Protein AF-A0A2G4HAW2-F1 (afdb_monomer_lite)

Radius of gyration: 20.34 Å; chains: 1; bounding box: 88×28×38 Å

Sequence (167 aa):
MNIRFLIPAALALAVTACQKVPAADADDQAFVAQELAVFASELEASLPADTSELKVRIATYLGSHPSVFYGATVALLDTNGLVVSSPYVYRPNGVDLVYSSGLMDSAYQINSQLWLRAPIDQATSVWTEPYFDEGGGDIWMKTRSVPIYQNGSIRAVATTDVRVKKP

pLDDT: mean 90.18, std 15.74, range [42.69, 98.88]

Structure (mmCIF, N/CA/C/O backbone):
data_AF-A0A2G4HAW2-F1
#
_entry.id   AF-A0A2G4HAW2-F1
#
loop_
_atom_site.group_PDB
_atom_site.id
_atom_site.type_symbol
_atom_site.label_atom_id
_atom_site.label_alt_id
_atom_site.label_comp_id
_atom_site.label_asym_id
_atom_site.label_entity_id
_atom_site.label_seq_id
_atom_site.pdbx_PDB_ins_code
_atom_site.Cartn_x
_atom_site.Cartn_y
_atom_site.Cartn_z
_atom_site.occupancy
_atom_site.B_iso_or_equiv
_atom_site.auth_seq_id
_atom_site.auth_comp_id
_atom_site.auth_asym_id
_atom_site.auth_atom_id
_atom_site.pdbx_PDB_model_num
ATOM 1 N N . MET A 1 1 ? 70.969 0.987 -19.185 1.00 43.41 1 MET A N 1
ATOM 2 C CA . MET A 1 1 ? 70.222 2.111 -19.788 1.00 43.41 1 MET A CA 1
ATOM 3 C C . MET A 1 1 ? 68.742 1.820 -19.588 1.00 43.41 1 MET A C 1
ATOM 5 O O . MET A 1 1 ? 68.215 0.928 -20.234 1.00 43.41 1 MET A O 1
ATOM 9 N N . ASN A 1 2 ? 68.137 2.449 -18.577 1.00 42.69 2 ASN A N 1
ATOM 10 C CA . ASN A 1 2 ? 66.755 2.214 -18.147 1.00 42.69 2 ASN A CA 1
ATOM 11 C C . ASN A 1 2 ? 65.787 2.970 -19.057 1.00 42.69 2 ASN A C 1
ATOM 13 O O . ASN A 1 2 ? 65.895 4.189 -19.149 1.00 42.69 2 ASN A O 1
ATOM 17 N N . ILE A 1 3 ? 64.805 2.286 -19.644 1.00 45.59 3 ILE A N 1
ATOM 18 C CA . ILE A 1 3 ? 63.647 2.946 -20.255 1.00 45.59 3 ILE A CA 1
ATOM 19 C C . ILE A 1 3 ? 62.390 2.399 -19.581 1.00 45.59 3 ILE A C 1
ATOM 21 O O . ILE A 1 3 ? 61.964 1.273 -19.818 1.00 45.59 3 ILE A O 1
ATOM 25 N N . ARG A 1 4 ? 61.840 3.217 -18.678 1.00 46.31 4 ARG A N 1
ATOM 26 C CA . ARG A 1 4 ? 60.502 3.064 -18.106 1.00 46.31 4 ARG A CA 1
ATOM 27 C C . ARG A 1 4 ? 59.493 3.487 -19.174 1.00 46.31 4 ARG A C 1
ATOM 29 O O . ARG A 1 4 ? 59.482 4.656 -19.547 1.00 46.31 4 ARG A O 1
ATOM 36 N N . PHE A 1 5 ? 58.647 2.571 -19.635 1.00 46.28 5 PHE A N 1
ATOM 37 C CA . PHE A 1 5 ? 57.454 2.929 -20.398 1.00 46.28 5 PHE A CA 1
ATOM 38 C C . PHE A 1 5 ? 56.279 3.126 -19.436 1.00 46.28 5 PHE A C 1
ATOM 40 O O . PHE A 1 5 ? 55.931 2.238 -18.660 1.00 46.28 5 PHE A O 1
ATOM 47 N N . LEU A 1 6 ? 55.727 4.337 -19.467 1.00 50.09 6 LEU A N 1
ATOM 48 C CA . LEU A 1 6 ? 54.509 4.748 -18.779 1.00 50.09 6 LEU A CA 1
ATOM 49 C C . LEU A 1 6 ? 53.310 3.977 -19.348 1.00 50.09 6 LEU A C 1
ATOM 51 O O . LEU A 1 6 ? 53.056 4.021 -20.549 1.00 50.09 6 LEU A O 1
ATOM 55 N N . ILE A 1 7 ? 52.574 3.291 -18.475 1.00 50.31 7 ILE A N 1
ATOM 56 C CA . ILE A 1 7 ? 51.277 2.683 -18.789 1.00 50.31 7 ILE A CA 1
ATOM 57 C C . ILE A 1 7 ? 50.237 3.815 -18.818 1.00 50.31 7 ILE A C 1
ATOM 59 O O . ILE A 1 7 ? 50.124 4.531 -17.819 1.00 50.31 7 ILE A O 1
ATOM 63 N N . PRO A 1 8 ? 49.469 4.014 -19.904 1.00 48.72 8 PRO A N 1
ATOM 64 C CA . PRO A 1 8 ? 48.374 4.968 -19.883 1.00 48.72 8 PRO A CA 1
ATOM 65 C C . PRO A 1 8 ? 47.231 4.398 -19.035 1.00 48.72 8 PRO A C 1
ATOM 67 O O . PRO A 1 8 ? 46.745 3.292 -19.275 1.00 48.72 8 PRO A O 1
ATOM 70 N N . ALA A 1 9 ? 46.813 5.157 -18.023 1.00 52.50 9 ALA A N 1
ATOM 71 C CA . ALA A 1 9 ? 45.627 4.866 -17.235 1.00 52.50 9 ALA A CA 1
ATOM 72 C C . ALA A 1 9 ? 44.385 5.027 -18.124 1.00 52.50 9 ALA A C 1
ATOM 74 O O . ALA A 1 9 ? 44.006 6.141 -18.486 1.00 52.50 9 ALA A O 1
ATOM 75 N N . ALA A 1 10 ? 43.758 3.910 -18.489 1.00 52.06 10 ALA A N 1
ATOM 76 C CA . ALA A 1 10 ? 42.438 3.915 -19.096 1.00 52.06 10 ALA A CA 1
ATOM 77 C C . ALA A 1 10 ? 41.417 4.299 -18.017 1.00 52.06 10 ALA A C 1
ATOM 79 O O . ALA A 1 10 ? 41.050 3.488 -17.167 1.00 52.06 10 ALA A O 1
ATOM 80 N N . LEU A 1 11 ? 40.991 5.562 -18.027 1.00 50.25 11 LEU A N 1
ATOM 81 C CA . LEU A 1 11 ? 39.865 6.033 -17.232 1.00 50.25 11 LEU A CA 1
ATOM 82 C C . LEU A 1 11 ? 38.591 5.413 -17.820 1.00 50.25 11 LEU A C 1
ATOM 84 O O . LEU A 1 11 ? 38.032 5.913 -18.795 1.00 50.25 11 LEU A O 1
ATOM 88 N N . ALA A 1 12 ? 38.165 4.283 -17.260 1.00 49.91 12 ALA A N 1
ATOM 89 C CA . ALA A 1 12 ? 36.880 3.684 -17.577 1.00 49.91 12 ALA A CA 1
ATOM 90 C C . ALA A 1 12 ? 35.774 4.609 -17.049 1.00 49.91 12 ALA A C 1
ATOM 92 O O . ALA A 1 12 ? 35.446 4.588 -15.864 1.00 49.91 12 ALA A O 1
ATOM 93 N N . LEU A 1 13 ? 35.204 5.443 -17.924 1.00 46.31 13 LEU A N 1
ATOM 94 C CA . LEU A 1 13 ? 33.893 6.027 -17.669 1.00 46.31 13 LEU A CA 1
ATOM 95 C C . LEU A 1 13 ? 32.888 4.873 -17.645 1.00 46.31 13 LEU A C 1
ATOM 97 O O . LEU A 1 13 ? 32.464 4.381 -18.690 1.00 46.31 13 LEU A O 1
ATOM 101 N N . ALA A 1 14 ? 32.536 4.420 -16.443 1.00 50.28 14 ALA A N 1
ATOM 102 C CA . ALA A 1 14 ? 31.374 3.578 -16.244 1.00 50.28 14 ALA A CA 1
ATOM 103 C C . ALA A 1 14 ? 30.149 4.403 -16.651 1.00 50.28 14 ALA A C 1
ATOM 105 O O . ALA A 1 14 ? 29.691 5.279 -15.920 1.00 50.28 14 ALA A O 1
ATOM 106 N N . VAL A 1 15 ? 29.656 4.162 -17.863 1.00 45.53 15 VAL A N 1
ATOM 107 C CA . VAL A 1 15 ? 28.333 4.615 -18.274 1.00 45.53 15 VAL A CA 1
ATOM 108 C C . VAL A 1 15 ? 27.366 3.851 -17.383 1.00 45.53 15 VAL A C 1
ATOM 110 O O . VAL A 1 15 ? 27.138 2.661 -17.598 1.00 45.53 15 VAL A O 1
ATOM 113 N N . THR A 1 16 ? 26.860 4.500 -16.337 1.00 47.72 16 THR A N 1
ATOM 114 C CA . THR A 1 16 ? 25.810 3.943 -15.487 1.00 47.72 16 THR A CA 1
ATOM 115 C C . THR A 1 16 ? 24.560 3.836 -16.349 1.00 47.72 16 THR A C 1
ATOM 117 O O . THR A 1 16 ? 23.746 4.754 -16.430 1.00 47.72 16 THR A O 1
ATOM 120 N N . ALA A 1 17 ? 24.447 2.732 -17.089 1.00 47.12 17 ALA A N 1
ATOM 121 C CA . ALA A 1 17 ? 23.208 2.343 -17.723 1.00 47.12 17 ALA A CA 1
ATOM 122 C C . ALA A 1 17 ? 22.155 2.345 -16.617 1.00 47.12 17 ALA A C 1
ATOM 124 O O . ALA A 1 17 ? 22.347 1.709 -15.582 1.00 47.12 17 ALA A O 1
ATOM 125 N N . CYS A 1 18 ? 21.088 3.113 -16.814 1.00 48.16 18 CYS A N 1
ATOM 126 C CA . CYS A 1 18 ? 19.927 3.127 -15.943 1.00 48.16 18 CYS A CA 1
ATOM 127 C C . CYS A 1 18 ? 19.377 1.691 -15.929 1.00 48.16 18 CYS A C 1
ATOM 129 O O . CYS A 1 18 ? 18.644 1.293 -16.838 1.00 48.16 18 CYS A O 1
ATOM 131 N N . GLN A 1 19 ? 19.843 0.856 -14.998 1.00 51.53 19 GLN A N 1
ATOM 132 C CA . GLN A 1 19 ? 19.405 -0.525 -14.908 1.00 51.53 19 GLN A CA 1
ATOM 133 C C . GLN A 1 19 ? 17.962 -0.469 -14.426 1.00 51.53 19 GLN A C 1
ATOM 135 O O . GLN A 1 19 ? 17.694 -0.254 -13.248 1.00 51.53 19 GLN A O 1
ATOM 140 N N . LYS A 1 20 ? 17.021 -0.585 -15.370 1.00 67.56 20 LYS A N 1
ATOM 141 C CA . LYS A 1 20 ? 15.606 -0.766 -15.054 1.00 67.56 20 LYS A CA 1
ATOM 142 C C . LYS A 1 20 ? 15.506 -1.921 -14.063 1.00 67.56 20 LYS A C 1
ATOM 144 O O . LYS A 1 20 ? 15.996 -3.009 -14.363 1.00 67.56 20 LYS A O 1
ATOM 149 N N . VAL A 1 21 ? 14.873 -1.674 -12.916 1.00 76.38 21 VAL A N 1
ATOM 150 C CA . VAL A 1 21 ? 14.552 -2.728 -11.946 1.00 76.38 21 VAL A CA 1
ATOM 151 C C . VAL A 1 21 ? 13.845 -3.858 -12.702 1.00 76.38 21 VAL A C 1
ATOM 153 O O . VAL A 1 21 ? 12.891 -3.567 -13.437 1.00 76.38 21 VAL A O 1
ATOM 156 N N . PRO A 1 22 ? 14.327 -5.108 -12.603 1.00 84.69 22 PRO A N 1
ATOM 157 C CA . PRO A 1 22 ? 13.706 -6.230 -13.287 1.00 84.69 22 PRO A CA 1
ATOM 158 C C . PRO A 1 22 ? 12.275 -6.459 -12.781 1.00 84.69 22 PRO A C 1
ATOM 160 O O . PRO A 1 22 ? 11.869 -5.957 -11.735 1.00 84.69 22 PRO A O 1
ATOM 163 N N . ALA A 1 23 ? 11.485 -7.189 -13.567 1.00 91.88 23 ALA A N 1
ATOM 164 C CA . ALA A 1 23 ? 10.185 -7.662 -13.105 1.00 91.88 23 ALA A CA 1
ATOM 165 C C . ALA A 1 23 ? 10.384 -8.704 -11.996 1.00 91.88 23 ALA A C 1
ATOM 167 O O . ALA A 1 23 ? 11.259 -9.557 -12.142 1.00 91.88 23 ALA A O 1
ATOM 168 N N . ALA A 1 24 ? 9.559 -8.637 -10.954 1.00 94.56 24 ALA A N 1
ATOM 169 C CA . ALA A 1 24 ? 9.590 -9.572 -9.839 1.00 94.56 24 ALA A CA 1
ATOM 170 C C . ALA A 1 24 ? 9.227 -10.989 -10.292 1.00 94.56 24 ALA A C 1
ATOM 172 O O . ALA A 1 24 ? 8.267 -11.185 -11.050 1.00 94.56 24 ALA A O 1
ATOM 173 N N . ASP A 1 25 ? 9.971 -11.974 -9.802 1.00 95.94 25 ASP A N 1
ATOM 174 C CA . ASP A 1 25 ? 9.630 -13.385 -9.960 1.00 95.94 25 ASP A CA 1
ATOM 175 C C . ASP A 1 25 ? 8.750 -13.898 -8.799 1.00 95.94 25 ASP A C 1
ATOM 177 O O . ASP A 1 25 ? 8.083 -13.121 -8.107 1.00 95.94 25 ASP A O 1
ATOM 181 N N . ALA A 1 26 ? 8.629 -15.220 -8.658 1.00 96.25 26 ALA A N 1
ATOM 182 C CA . ALA A 1 26 ? 7.807 -15.832 -7.617 1.00 96.25 26 ALA A CA 1
ATOM 183 C C . ALA A 1 26 ? 8.447 -15.738 -6.222 1.00 96.25 26 ALA A C 1
ATOM 185 O O . ALA A 1 26 ? 7.718 -15.572 -5.242 1.00 96.25 26 ALA A O 1
ATOM 186 N N . ASP A 1 27 ? 9.776 -15.807 -6.137 1.00 97.94 27 ASP A N 1
ATOM 187 C CA . ASP A 1 27 ? 10.506 -15.733 -4.872 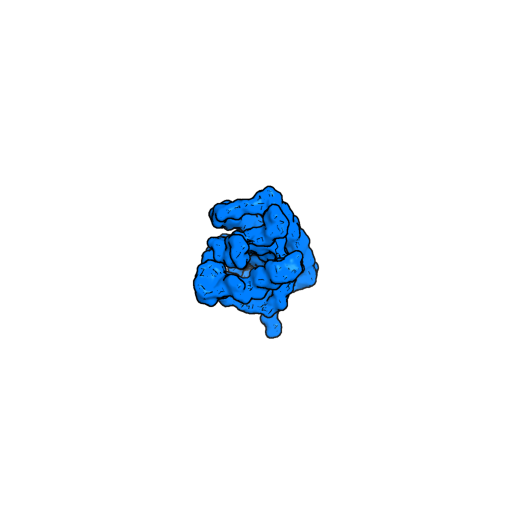1.00 97.94 27 ASP A CA 1
ATOM 188 C C . ASP A 1 27 ? 10.477 -14.295 -4.347 1.00 97.94 27 ASP A C 1
ATOM 190 O O . ASP A 1 27 ? 10.180 -14.067 -3.173 1.00 97.94 27 ASP A O 1
ATOM 194 N N . ASP A 1 28 ? 10.640 -13.320 -5.243 1.00 97.81 28 ASP A N 1
ATOM 195 C CA . ASP A 1 28 ? 10.435 -11.901 -4.953 1.00 97.81 28 ASP A CA 1
ATOM 196 C C . ASP A 1 28 ? 9.025 -11.623 -4.403 1.00 97.81 28 ASP A C 1
ATOM 198 O O . ASP A 1 28 ? 8.858 -10.932 -3.397 1.00 97.81 28 ASP A O 1
ATOM 202 N N . GLN A 1 29 ? 7.986 -12.177 -5.041 1.00 98.12 29 GLN A N 1
ATOM 203 C CA . GLN A 1 29 ? 6.600 -12.027 -4.581 1.00 98.12 29 GLN A CA 1
ATOM 204 C C . GLN A 1 29 ? 6.373 -12.688 -3.215 1.00 98.12 29 GLN A C 1
ATOM 206 O O . GLN A 1 29 ? 5.664 -12.132 -2.375 1.00 98.12 29 GLN A O 1
ATOM 211 N N . ALA A 1 30 ? 6.958 -13.860 -2.967 1.00 98.50 30 ALA A N 1
ATOM 212 C CA . ALA A 1 30 ? 6.863 -14.516 -1.667 1.00 98.50 30 ALA A CA 1
ATOM 213 C C . ALA A 1 30 ? 7.545 -13.683 -0.571 1.00 98.50 30 ALA A C 1
ATOM 215 O O . ALA A 1 30 ? 6.968 -13.493 0.502 1.00 98.50 30 ALA A O 1
ATOM 216 N N . PHE A 1 31 ? 8.722 -13.126 -0.866 1.00 98.62 31 PHE A N 1
ATOM 217 C CA . PHE A 1 31 ? 9.455 -12.260 0.051 1.00 98.62 31 PHE A CA 1
ATOM 218 C C . PHE A 1 31 ? 8.679 -10.978 0.375 1.00 98.62 31 PHE A C 1
ATOM 220 O O . PHE A 1 31 ? 8.459 -10.671 1.545 1.00 98.62 31 PHE A O 1
ATOM 227 N N . VAL A 1 32 ? 8.158 -10.284 -0.641 1.00 98.75 32 VAL A N 1
ATOM 228 C CA . VAL A 1 32 ? 7.304 -9.098 -0.454 1.00 98.75 32 VAL A CA 1
ATOM 229 C C . VAL A 1 32 ? 6.073 -9.413 0.392 1.00 98.75 32 VAL A C 1
ATOM 231 O O . VAL A 1 32 ? 5.728 -8.651 1.294 1.00 98.75 32 VAL A O 1
ATOM 234 N N . ALA A 1 33 ? 5.408 -10.542 0.137 1.00 98.81 33 ALA A N 1
ATOM 235 C CA . ALA A 1 33 ? 4.235 -10.936 0.908 1.00 98.81 33 ALA A CA 1
ATOM 236 C C . ALA A 1 33 ? 4.560 -11.176 2.391 1.00 98.81 33 ALA A C 1
ATOM 238 O O . ALA A 1 33 ? 3.757 -10.807 3.249 1.00 98.81 33 ALA A O 1
ATOM 239 N N . GLN A 1 34 ? 5.718 -11.772 2.685 1.00 98.75 34 GLN A N 1
ATOM 240 C CA . GLN A 1 34 ? 6.177 -12.014 4.050 1.00 98.75 34 GLN A CA 1
ATOM 241 C C . GLN A 1 34 ? 6.497 -10.703 4.779 1.00 98.75 34 GLN A C 1
ATOM 243 O O . GLN A 1 34 ? 6.006 -10.484 5.884 1.00 98.75 34 GLN A O 1
ATOM 248 N N . GLU A 1 35 ? 7.267 -9.812 4.159 1.00 98.81 35 GLU A N 1
ATOM 249 C CA . GLU A 1 35 ? 7.678 -8.553 4.794 1.00 98.81 35 GLU A CA 1
ATOM 250 C C . GLU A 1 35 ? 6.519 -7.565 4.944 1.00 98.81 35 GLU A C 1
ATOM 252 O O . GLU A 1 35 ? 6.415 -6.867 5.953 1.00 98.81 35 GLU A O 1
ATOM 257 N N . LEU A 1 36 ? 5.583 -7.527 3.988 1.00 98.88 36 LEU A N 1
ATOM 258 C CA . LEU A 1 36 ? 4.367 -6.730 4.155 1.00 98.88 36 LEU A CA 1
ATOM 259 C C . LEU A 1 36 ? 3.492 -7.259 5.298 1.00 98.88 36 LEU A C 1
ATOM 261 O O . LEU A 1 36 ? 2.861 -6.464 5.986 1.00 98.88 36 LEU A O 1
ATOM 265 N N . ALA A 1 37 ? 3.458 -8.574 5.540 1.00 98.75 37 ALA A N 1
ATOM 266 C CA . ALA A 1 37 ? 2.739 -9.124 6.689 1.00 98.75 37 ALA A CA 1
ATOM 267 C C . ALA A 1 37 ? 3.372 -8.695 8.026 1.00 98.75 37 ALA A C 1
ATOM 269 O O . ALA A 1 37 ? 2.647 -8.399 8.976 1.00 98.75 37 ALA A O 1
ATOM 270 N N . VAL A 1 38 ? 4.706 -8.600 8.092 1.00 98.75 38 VAL A N 1
ATOM 271 C CA . VAL A 1 38 ? 5.415 -8.056 9.263 1.00 98.75 38 VAL A CA 1
ATOM 272 C C . VAL A 1 38 ? 5.055 -6.585 9.465 1.00 98.75 38 VAL A C 1
ATOM 274 O O . VAL A 1 38 ? 4.583 -6.214 10.539 1.00 98.75 38 VAL A O 1
ATOM 277 N N . PHE A 1 39 ? 5.174 -5.765 8.418 1.00 98.75 39 PHE A N 1
ATOM 278 C CA . PHE A 1 39 ? 4.824 -4.345 8.485 1.00 98.75 39 PHE A CA 1
ATOM 279 C C . PHE A 1 39 ? 3.348 -4.119 8.853 1.00 98.75 39 PHE A C 1
ATOM 281 O O . PHE A 1 39 ? 3.022 -3.250 9.661 1.00 98.75 39 PHE A O 1
ATOM 288 N N . ALA A 1 40 ? 2.441 -4.943 8.327 1.00 98.62 40 ALA A N 1
ATOM 289 C CA . ALA A 1 40 ? 1.030 -4.922 8.692 1.00 98.62 40 ALA A CA 1
ATOM 290 C C . ALA A 1 40 ? 0.817 -5.205 10.187 1.00 98.62 40 ALA A C 1
ATOM 292 O O . ALA A 1 40 ? 0.069 -4.480 10.838 1.00 98.62 40 ALA A O 1
ATOM 293 N N . SER A 1 41 ? 1.515 -6.193 10.757 1.00 98.31 41 SER A N 1
ATOM 294 C CA . SER A 1 41 ? 1.436 -6.487 12.194 1.00 98.31 41 SER A CA 1
ATOM 295 C C . SER A 1 41 ? 1.915 -5.315 13.061 1.00 98.31 41 SER A C 1
ATOM 297 O O . SER A 1 41 ? 1.349 -5.075 14.130 1.00 98.31 41 SER A O 1
ATOM 299 N N . GLU A 1 42 ? 2.932 -4.570 12.622 1.00 98.06 42 GLU A N 1
ATOM 300 C CA . GLU A 1 42 ? 3.394 -3.357 13.311 1.00 98.06 42 GLU A CA 1
ATOM 301 C C . GLU A 1 42 ? 2.339 -2.241 13.263 1.00 98.06 42 GLU A C 1
ATOM 303 O O . GLU A 1 42 ? 2.114 -1.540 14.255 1.00 98.06 42 GLU A O 1
ATOM 308 N N . LEU A 1 43 ? 1.660 -2.092 12.121 1.00 97.94 43 LEU A N 1
ATOM 309 C CA . LEU A 1 43 ? 0.560 -1.142 11.953 1.00 97.94 43 LEU A CA 1
ATOM 310 C C . LEU A 1 43 ? -0.665 -1.527 12.789 1.00 97.94 43 LEU A C 1
ATOM 312 O O . LEU A 1 43 ? -1.289 -0.645 13.367 1.00 97.94 43 LEU A O 1
ATOM 316 N N . GLU A 1 44 ? -1.007 -2.810 12.914 1.00 97.12 44 GLU A N 1
ATOM 317 C CA . GLU A 1 44 ? -2.102 -3.247 13.795 1.00 97.12 44 GLU A CA 1
ATOM 318 C C . GLU A 1 44 ? -1.824 -2.905 15.263 1.00 97.12 44 GLU A C 1
ATOM 320 O O . GLU A 1 44 ? -2.715 -2.430 15.972 1.00 97.12 44 GLU A O 1
ATOM 325 N N . ALA A 1 45 ? -0.575 -3.071 15.709 1.00 96.56 45 ALA A N 1
ATOM 326 C CA . ALA A 1 45 ? -0.159 -2.709 17.061 1.00 96.56 45 ALA A CA 1
ATOM 327 C C . ALA A 1 45 ? -0.198 -1.189 17.308 1.00 96.56 45 ALA A C 1
ATOM 329 O O . ALA A 1 45 ? -0.480 -0.740 18.421 1.00 96.56 45 ALA A O 1
ATOM 330 N N . SER A 1 46 ? 0.098 -0.383 16.285 1.00 96.06 46 SER A N 1
ATOM 331 C CA . SER A 1 46 ? 0.124 1.077 16.377 1.00 96.06 46 SER A CA 1
ATOM 332 C C . SER A 1 46 ? -0.134 1.710 15.010 1.00 96.06 46 SER A C 1
ATOM 334 O O . SER A 1 46 ? 0.808 2.013 14.275 1.00 96.06 46 SER A O 1
ATOM 336 N N . LEU A 1 47 ? -1.411 1.935 14.680 1.00 96.25 47 LEU A N 1
ATOM 337 C CA . LEU A 1 47 ? -1.813 2.599 13.438 1.00 96.25 47 LEU A CA 1
ATOM 338 C C . LEU A 1 47 ? -1.907 4.112 13.677 1.00 96.25 47 LEU A C 1
ATOM 340 O O . LEU A 1 47 ? -2.787 4.550 14.426 1.00 96.25 47 LEU A O 1
ATOM 344 N N . PRO A 1 48 ? -1.047 4.928 13.053 1.00 94.12 48 PRO A N 1
ATOM 345 C CA . PRO A 1 48 ? -1.150 6.369 13.184 1.00 94.12 48 PRO A CA 1
ATOM 346 C C . PRO A 1 48 ? -2.273 6.928 12.307 1.00 94.12 48 PRO A C 1
ATOM 348 O O . PRO A 1 48 ? -2.459 6.521 11.161 1.00 94.12 48 PRO A O 1
ATOM 351 N N . ALA A 1 49 ? -3.002 7.905 12.847 1.00 89.62 49 ALA A N 1
ATOM 352 C CA . ALA A 1 49 ? -3.995 8.669 12.092 1.00 89.62 49 ALA A CA 1
ATOM 353 C C . ALA A 1 49 ? -3.366 9.826 11.289 1.00 89.62 49 ALA A C 1
ATOM 355 O O . ALA A 1 49 ? -3.982 10.334 10.351 1.00 89.62 49 ALA A O 1
ATOM 356 N N . ASP A 1 50 ? -2.152 10.259 11.650 1.00 93.31 50 ASP A N 1
ATOM 357 C CA . ASP A 1 50 ? -1.446 11.331 10.951 1.00 93.31 50 ASP A CA 1
ATOM 358 C C . ASP A 1 50 ? -0.818 10.816 9.649 1.00 93.31 50 ASP A C 1
ATOM 360 O O . ASP A 1 50 ? 0.001 9.894 9.619 1.00 93.31 50 ASP A O 1
ATOM 364 N N . THR A 1 51 ? -1.172 11.483 8.554 1.00 93.81 51 THR A N 1
ATOM 365 C CA . THR A 1 51 ? -0.657 11.198 7.215 1.00 93.81 51 THR A CA 1
ATOM 366 C C . THR A 1 51 ? 0.854 11.423 7.120 1.00 93.81 51 THR A C 1
ATOM 368 O O . THR A 1 51 ? 1.523 10.731 6.356 1.00 93.81 51 THR A O 1
ATOM 371 N N . SER A 1 52 ? 1.421 12.360 7.885 1.00 95.69 52 SER A N 1
ATOM 372 C CA . SER A 1 52 ? 2.870 12.611 7.895 1.00 95.69 52 SER A CA 1
ATOM 373 C C . SER A 1 52 ? 3.634 11.472 8.563 1.00 95.69 52 SER A C 1
ATOM 375 O O . SER A 1 52 ? 4.660 11.036 8.043 1.00 95.69 52 SER A O 1
ATOM 377 N N . GLU A 1 53 ? 3.110 10.935 9.666 1.00 96.69 53 GLU A N 1
ATOM 378 C CA . GLU A 1 53 ? 3.701 9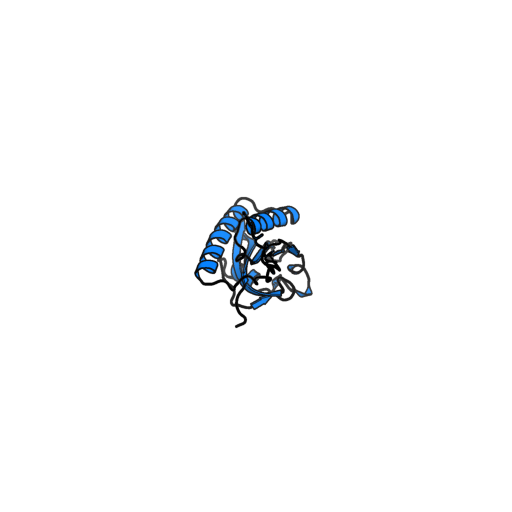.775 10.333 1.00 96.69 53 GLU A CA 1
ATOM 379 C C . GLU A 1 53 ? 3.614 8.522 9.452 1.00 96.69 53 GLU A C 1
ATOM 381 O O . GLU A 1 53 ? 4.608 7.808 9.299 1.00 96.69 53 GLU A O 1
ATOM 386 N N . LEU A 1 54 ? 2.471 8.290 8.792 1.00 96.69 54 LEU A N 1
ATOM 387 C CA . LEU A 1 54 ? 2.343 7.198 7.824 1.00 96.69 54 LEU A CA 1
ATOM 388 C C . LEU A 1 54 ? 3.374 7.296 6.702 1.00 96.69 54 LEU A C 1
ATOM 390 O O . LEU A 1 54 ? 4.013 6.296 6.389 1.00 96.69 54 LEU A O 1
ATOM 394 N N . LYS A 1 55 ? 3.594 8.488 6.129 1.00 97.50 55 LYS A N 1
ATOM 395 C CA . LYS A 1 55 ? 4.638 8.681 5.105 1.00 97.50 55 LYS A CA 1
ATOM 396 C C . LYS A 1 55 ? 6.008 8.243 5.606 1.00 97.50 55 LYS A C 1
ATOM 398 O O . LYS A 1 55 ? 6.723 7.571 4.872 1.00 97.50 55 LYS A O 1
ATOM 403 N N . VAL A 1 56 ? 6.369 8.609 6.837 1.00 98.00 56 VAL A N 1
ATOM 404 C CA . VAL A 1 56 ? 7.661 8.237 7.430 1.00 98.00 56 VAL A CA 1
ATOM 405 C C . VAL A 1 56 ? 7.761 6.725 7.607 1.00 98.00 56 VAL A C 1
ATOM 407 O O . VAL A 1 56 ? 8.776 6.142 7.228 1.00 98.00 56 VAL A O 1
ATOM 410 N N . ARG A 1 57 ? 6.714 6.071 8.120 1.00 98.38 57 ARG A N 1
ATOM 411 C CA . ARG A 1 57 ? 6.691 4.610 8.286 1.00 98.38 57 ARG A CA 1
ATOM 412 C C . ARG A 1 57 ? 6.795 3.878 6.948 1.00 98.38 57 ARG A C 1
ATOM 414 O O . ARG A 1 57 ? 7.622 2.984 6.822 1.00 98.38 57 ARG A O 1
ATOM 421 N N . ILE A 1 58 ? 6.042 4.307 5.936 1.00 98.56 58 ILE A N 1
ATOM 422 C CA . ILE A 1 58 ? 6.089 3.730 4.582 1.00 98.56 58 ILE A CA 1
ATOM 423 C C . ILE A 1 58 ? 7.470 3.937 3.951 1.00 98.56 58 ILE A C 1
ATOM 425 O O . ILE A 1 58 ? 8.038 3.002 3.394 1.00 98.56 58 ILE A O 1
ATOM 429 N N . ALA A 1 59 ? 8.039 5.142 4.047 1.00 98.38 59 ALA A N 1
ATOM 430 C CA . ALA A 1 59 ? 9.368 5.423 3.511 1.00 98.38 59 ALA A CA 1
ATOM 431 C C . ALA A 1 59 ? 10.462 4.616 4.227 1.00 98.38 59 ALA A C 1
ATOM 433 O O . ALA A 1 59 ? 11.402 4.159 3.585 1.00 98.38 59 ALA A O 1
ATOM 434 N N . THR A 1 60 ? 10.324 4.410 5.539 1.00 98.50 60 THR A N 1
ATOM 435 C CA . THR A 1 60 ? 11.248 3.589 6.337 1.00 98.50 60 THR A CA 1
ATOM 436 C C . THR A 1 60 ? 11.152 2.126 5.926 1.00 98.50 60 THR A C 1
ATOM 438 O O . THR A 1 60 ? 12.176 1.518 5.631 1.00 98.50 60 THR A O 1
ATOM 441 N N . TYR A 1 61 ? 9.926 1.601 5.836 1.00 98.62 61 TYR A N 1
ATOM 442 C CA . TYR A 1 61 ? 9.642 0.257 5.347 1.00 98.62 61 TYR A CA 1
ATOM 443 C C . TYR A 1 61 ? 10.226 0.045 3.953 1.00 98.62 61 TYR A C 1
ATOM 445 O O . TYR A 1 61 ? 11.029 -0.854 3.764 1.00 98.62 61 TYR A O 1
ATOM 453 N N . LEU A 1 62 ? 9.924 0.899 2.974 1.00 98.12 62 LEU A N 1
ATOM 454 C CA . LEU A 1 62 ? 10.515 0.740 1.649 1.00 98.12 62 LEU A CA 1
ATOM 455 C C . LEU A 1 62 ? 12.036 0.845 1.714 1.00 98.12 62 LEU A C 1
ATOM 457 O O . LEU A 1 62 ? 12.709 -0.042 1.203 1.00 98.12 62 LEU A O 1
ATOM 461 N N . GLY A 1 63 ? 12.578 1.880 2.360 1.00 97.88 63 GLY A N 1
ATOM 462 C CA . GLY A 1 63 ? 14.011 2.174 2.420 1.00 97.88 63 GLY A CA 1
ATOM 463 C C . GLY A 1 63 ? 14.872 1.079 3.054 1.00 97.88 63 GLY A C 1
ATOM 464 O O . GLY A 1 63 ? 16.047 0.978 2.705 1.00 97.88 63 GLY A O 1
ATOM 465 N N . SER A 1 64 ? 14.306 0.242 3.927 1.00 97.69 64 SER A N 1
ATOM 466 C CA . SER A 1 64 ? 14.995 -0.919 4.502 1.00 97.69 64 SER A CA 1
ATOM 467 C C . SER A 1 64 ? 14.941 -2.179 3.628 1.00 97.69 64 SER A C 1
ATOM 469 O O . SER A 1 64 ? 15.623 -3.153 3.943 1.00 97.69 64 SER A O 1
ATOM 471 N N . HIS A 1 65 ? 14.185 -2.163 2.525 1.00 97.75 65 HIS A N 1
ATOM 472 C CA . HIS A 1 65 ? 13.988 -3.308 1.634 1.00 97.75 65 HIS A CA 1
ATOM 473 C C . HIS A 1 65 ? 14.610 -3.110 0.240 1.00 97.75 65 HIS A C 1
ATOM 475 O O . HIS A 1 65 ? 14.772 -1.971 -0.218 1.00 97.75 65 HIS A O 1
ATOM 481 N N . PRO A 1 66 ? 14.938 -4.208 -0.476 1.00 96.38 66 PRO A N 1
ATOM 482 C CA . PRO A 1 66 ? 15.473 -4.150 -1.835 1.00 96.38 66 PRO A CA 1
ATOM 483 C C . PRO A 1 66 ? 14.536 -3.456 -2.833 1.00 96.38 66 PRO A C 1
ATOM 485 O O . PRO A 1 66 ? 13.331 -3.333 -2.621 1.00 96.38 66 PRO A O 1
ATOM 488 N N . SER A 1 67 ? 15.089 -3.064 -3.982 1.00 95.44 67 SER A N 1
ATOM 489 C CA . SER A 1 67 ? 14.382 -2.306 -5.027 1.00 95.44 67 SER A CA 1
ATOM 490 C C . SER A 1 67 ? 13.189 -3.028 -5.666 1.00 95.44 67 SER A C 1
ATOM 492 O O . SER A 1 67 ? 12.403 -2.382 -6.359 1.00 95.44 67 SER A O 1
ATOM 494 N N . VAL A 1 68 ? 13.024 -4.335 -5.423 1.00 96.25 68 VAL A N 1
ATOM 495 C CA . VAL A 1 68 ? 11.840 -5.097 -5.846 1.00 96.25 68 VAL A CA 1
ATOM 496 C C . VAL A 1 68 ? 10.552 -4.619 -5.167 1.00 96.25 68 VAL A C 1
ATOM 498 O O . VAL A 1 68 ? 9.479 -4.715 -5.759 1.00 96.25 68 VAL A O 1
ATOM 501 N N . PHE A 1 69 ? 10.665 -4.020 -3.977 1.00 97.75 69 PHE A N 1
ATOM 502 C CA . PHE A 1 69 ? 9.587 -3.300 -3.303 1.00 97.75 69 PHE A CA 1
ATOM 503 C C . PHE A 1 69 ? 9.421 -1.962 -4.022 1.00 97.75 69 PHE A C 1
ATOM 505 O O . PHE A 1 69 ? 10.075 -0.971 -3.691 1.00 97.75 69 PHE A O 1
ATOM 512 N N . TYR A 1 70 ? 8.619 -1.943 -5.079 1.00 97.44 70 TYR A N 1
ATOM 513 C CA . TYR A 1 70 ? 8.547 -0.792 -5.968 1.00 97.44 70 TYR A CA 1
ATOM 514 C C . TYR A 1 70 ? 7.909 0.414 -5.277 1.00 97.44 70 TYR A C 1
ATOM 516 O O . TYR A 1 70 ? 8.462 1.513 -5.318 1.00 97.44 70 TYR A O 1
ATOM 524 N N . GLY A 1 71 ? 6.772 0.196 -4.625 1.00 98.06 71 GLY A N 1
ATOM 525 C CA . GLY A 1 71 ? 6.016 1.225 -3.930 1.00 98.06 71 GLY A CA 1
ATOM 526 C C . GLY A 1 71 ? 5.125 0.633 -2.854 1.00 98.06 71 GLY A C 1
ATOM 527 O O . GLY A 1 71 ? 4.956 -0.582 -2.777 1.00 98.06 71 GLY A O 1
ATOM 528 N N . ALA A 1 72 ? 4.618 1.487 -1.978 1.00 98.62 72 ALA A N 1
ATOM 529 C CA . ALA A 1 72 ? 3.743 1.099 -0.886 1.00 98.62 72 ALA A CA 1
ATOM 530 C C . ALA A 1 72 ? 2.829 2.263 -0.499 1.00 98.62 72 ALA A C 1
ATOM 532 O O . ALA A 1 72 ? 3.235 3.431 -0.505 1.00 98.62 72 ALA A O 1
ATOM 533 N N . THR A 1 73 ? 1.593 1.938 -0.123 1.00 98.69 73 THR A N 1
ATOM 534 C CA . THR A 1 73 ? 0.676 2.863 0.545 1.00 98.69 73 THR A CA 1
ATOM 535 C C . THR A 1 73 ? 0.071 2.220 1.789 1.00 98.69 73 THR A C 1
ATOM 537 O O . THR A 1 73 ? 0.039 0.999 1.933 1.00 98.69 73 THR A O 1
ATOM 540 N N . VAL A 1 74 ? -0.420 3.060 2.695 1.00 98.62 74 VAL A N 1
ATOM 541 C CA . VAL A 1 74 ? -1.337 2.659 3.763 1.00 98.62 74 VAL A CA 1
ATOM 542 C C . VAL A 1 74 ? -2.589 3.508 3.602 1.00 98.62 74 VAL A C 1
ATOM 544 O O . VAL A 1 74 ? -2.584 4.694 3.929 1.00 98.62 74 VAL A O 1
ATOM 547 N N . ALA A 1 75 ? -3.646 2.905 3.065 1.00 98.38 75 ALA A N 1
ATOM 548 C CA . ALA A 1 75 ? -4.926 3.561 2.848 1.00 98.38 75 ALA A CA 1
ATOM 549 C C . ALA A 1 75 ? -5.758 3.501 4.136 1.00 98.38 75 ALA A C 1
ATOM 551 O O . ALA A 1 75 ? -6.321 2.456 4.456 1.00 98.38 75 ALA A O 1
ATOM 552 N N . LEU A 1 76 ? -5.820 4.603 4.885 1.00 98.31 76 LEU A N 1
ATOM 553 C CA . LEU A 1 76 ? -6.663 4.756 6.072 1.00 98.31 76 LEU A CA 1
ATOM 554 C C . LEU A 1 76 ? -8.134 4.869 5.688 1.00 98.31 76 LEU A C 1
ATOM 556 O O . LEU A 1 76 ? -8.482 5.630 4.783 1.00 98.31 76 LEU A O 1
ATOM 560 N N . LEU A 1 77 ? -8.993 4.184 6.440 1.00 98.06 77 LEU A N 1
ATOM 561 C CA . LEU A 1 77 ? -10.430 4.114 6.199 1.00 98.06 77 LEU A CA 1
ATOM 562 C C . LEU A 1 77 ? -11.234 4.845 7.283 1.00 98.06 77 LEU A C 1
ATOM 564 O O . LEU A 1 77 ? -10.937 4.766 8.480 1.00 98.06 77 LEU A O 1
ATOM 568 N N . ASP A 1 78 ? -12.311 5.509 6.867 1.00 96.38 78 ASP A N 1
ATOM 569 C CA . ASP A 1 78 ? -13.371 5.942 7.773 1.00 96.38 78 ASP A CA 1
ATOM 570 C C . ASP A 1 78 ? -14.221 4.751 8.263 1.00 96.38 78 ASP A C 1
ATOM 572 O O . ASP A 1 78 ? -13.915 3.577 8.052 1.00 96.38 78 ASP A O 1
ATOM 576 N N . THR A 1 79 ? -15.292 5.026 9.005 1.00 93.94 79 THR A N 1
ATOM 577 C CA . THR A 1 79 ? -16.218 3.986 9.490 1.00 93.94 79 THR A CA 1
ATOM 578 C C . THR A 1 79 ? -17.090 3.367 8.397 1.00 93.94 79 THR A C 1
ATOM 580 O O . THR A 1 79 ? -17.680 2.320 8.635 1.00 93.94 79 THR A O 1
ATOM 583 N N . ASN A 1 80 ? -17.174 3.987 7.220 1.00 94.12 80 ASN A N 1
ATOM 584 C CA . ASN A 1 80 ? -17.918 3.492 6.064 1.00 94.12 80 ASN A CA 1
ATOM 585 C C . ASN A 1 80 ? -17.022 2.686 5.105 1.00 94.12 80 ASN A C 1
ATOM 587 O O . ASN A 1 80 ? -17.495 2.214 4.073 1.00 94.12 80 ASN A O 1
ATOM 591 N N . GLY A 1 81 ? -15.732 2.533 5.427 1.00 94.25 81 GLY A N 1
ATOM 592 C CA . GLY A 1 81 ? -14.761 1.858 4.570 1.00 94.25 81 GLY A CA 1
ATOM 593 C C . GLY A 1 81 ? -14.316 2.701 3.373 1.00 94.25 81 GLY A C 1
ATOM 594 O O . GLY A 1 81 ? -13.878 2.130 2.374 1.00 94.25 81 GLY A O 1
ATOM 595 N N . LEU A 1 82 ? -14.448 4.030 3.456 1.00 97.19 82 LEU A N 1
ATOM 596 C CA . LEU A 1 82 ? -13.948 4.978 2.463 1.00 97.19 82 LEU A CA 1
ATOM 597 C C . LEU A 1 82 ? -12.573 5.501 2.866 1.00 97.19 82 LEU A C 1
ATOM 599 O O . LEU A 1 82 ? -12.323 5.790 4.036 1.00 97.19 82 LEU A O 1
ATOM 603 N N . VAL A 1 83 ? -11.689 5.662 1.884 1.00 98.06 83 VAL A N 1
ATOM 604 C CA . VAL A 1 83 ? -10.337 6.171 2.115 1.00 98.06 83 VAL A CA 1
ATOM 605 C C . VAL A 1 83 ? -10.370 7.642 2.515 1.00 98.06 83 VAL A C 1
ATOM 607 O O . VAL A 1 83 ? -10.910 8.481 1.794 1.00 98.06 83 VAL A O 1
ATOM 610 N N . VAL A 1 84 ? -9.735 7.952 3.644 1.00 97.19 84 VAL A N 1
ATOM 611 C CA . VAL A 1 84 ? -9.536 9.325 4.141 1.00 97.19 84 VAL A CA 1
ATOM 612 C C . VAL A 1 84 ? -8.099 9.809 3.976 1.00 97.19 84 VAL A C 1
ATOM 614 O O . VAL A 1 84 ? -7.853 11.012 3.958 1.00 97.19 84 VAL A O 1
ATOM 617 N N . SER A 1 85 ? -7.144 8.889 3.844 1.00 97.06 85 SER A N 1
ATOM 618 C CA . SER A 1 85 ? -5.745 9.198 3.563 1.00 97.06 85 SER A CA 1
ATOM 619 C C . SER A 1 85 ? -5.050 7.986 2.957 1.00 97.06 85 SER A C 1
ATOM 621 O O . SER A 1 85 ? -5.268 6.871 3.415 1.00 97.06 85 SER A O 1
ATOM 623 N N . SER A 1 86 ? -4.209 8.196 1.947 1.00 97.38 86 SER A N 1
ATOM 624 C CA . SER A 1 86 ? -3.416 7.136 1.316 1.00 97.38 86 SER A CA 1
ATOM 625 C C . SER A 1 86 ? -2.085 7.708 0.825 1.00 97.38 86 SER A C 1
ATOM 627 O O . SER A 1 86 ? -1.910 7.937 -0.373 1.00 97.38 86 SER A O 1
ATOM 629 N N . PRO A 1 87 ? -1.138 8.030 1.726 1.00 97.06 87 PRO A N 1
ATOM 630 C CA . PRO A 1 87 ? 0.183 8.462 1.299 1.00 97.06 87 PRO A CA 1
ATOM 631 C C . PRO A 1 87 ? 0.856 7.343 0.505 1.00 97.06 87 PRO A C 1
ATOM 633 O O . PRO A 1 87 ? 0.925 6.209 0.979 1.00 97.06 87 PRO A O 1
ATOM 636 N N . TYR A 1 88 ? 1.353 7.656 -0.689 1.00 97.94 88 TYR A N 1
ATOM 637 C CA . TYR A 1 88 ? 2.077 6.703 -1.524 1.00 97.94 88 TYR A CA 1
ATOM 638 C C . TYR A 1 88 ? 3.551 7.077 -1.584 1.00 97.94 88 TYR A C 1
ATOM 640 O O . TYR A 1 88 ? 3.891 8.246 -1.780 1.00 97.94 88 TYR A O 1
ATOM 648 N N . VAL A 1 89 ? 4.424 6.091 -1.403 1.00 98.25 89 VAL A N 1
ATOM 649 C CA . VAL A 1 89 ? 5.868 6.242 -1.598 1.00 98.25 89 VAL A CA 1
ATOM 650 C C . VAL A 1 89 ? 6.322 5.165 -2.570 1.00 98.25 89 VAL A C 1
ATOM 652 O O . VAL A 1 89 ? 5.896 4.021 -2.450 1.00 98.25 89 VAL A O 1
ATOM 655 N N . TYR A 1 90 ? 7.168 5.515 -3.535 1.00 97.25 90 TYR A N 1
ATOM 656 C CA . TYR A 1 90 ? 7.628 4.574 -4.555 1.00 97.25 90 TYR A CA 1
ATOM 657 C C . TYR A 1 90 ? 8.999 4.937 -5.131 1.00 97.25 90 TYR A C 1
ATOM 659 O O . TYR A 1 90 ? 9.546 6.005 -4.852 1.00 97.25 90 TYR A O 1
ATOM 667 N N . ARG A 1 91 ? 9.555 4.020 -5.930 1.00 94.81 91 ARG A N 1
ATOM 668 C CA . ARG A 1 91 ? 10.890 4.091 -6.535 1.00 94.81 91 ARG A CA 1
ATOM 669 C C . ARG A 1 91 ? 10.830 4.219 -8.055 1.00 94.81 91 ARG A C 1
ATOM 671 O O . ARG A 1 91 ? 10.976 3.209 -8.752 1.00 94.81 91 ARG A O 1
ATOM 678 N N . PRO A 1 92 ? 10.696 5.428 -8.626 1.00 88.94 92 PRO A N 1
ATOM 679 C CA . PRO A 1 92 ? 10.597 5.584 -10.080 1.00 88.94 92 PRO A CA 1
ATOM 680 C C . PRO A 1 92 ? 11.824 5.035 -10.826 1.00 88.94 92 PRO A C 1
ATOM 682 O O . PRO A 1 92 ? 11.692 4.457 -11.905 1.00 88.94 92 PRO A O 1
ATOM 685 N N . ASN A 1 93 ? 13.012 5.163 -10.231 1.00 86.56 93 ASN A N 1
ATOM 686 C CA . ASN A 1 93 ? 14.292 4.723 -10.792 1.00 86.56 93 ASN A CA 1
ATOM 687 C C . ASN A 1 93 ? 14.901 3.508 -10.064 1.00 86.56 93 ASN A C 1
ATOM 689 O O . ASN A 1 93 ? 16.031 3.126 -10.356 1.00 86.56 93 ASN A O 1
ATOM 693 N N . GLY A 1 94 ? 14.167 2.901 -9.126 1.00 86.12 94 GLY A N 1
ATOM 694 C CA . GLY A 1 94 ? 14.638 1.766 -8.328 1.00 86.12 94 GLY A CA 1
ATOM 695 C C . GLY A 1 94 ? 15.516 2.110 -7.127 1.00 86.12 94 GLY A C 1
ATOM 696 O O . GLY A 1 94 ? 15.878 1.197 -6.390 1.00 86.12 94 GLY A O 1
ATOM 697 N N . VAL A 1 95 ? 15.848 3.386 -6.912 1.00 87.00 95 VAL A N 1
ATOM 698 C CA . VAL A 1 95 ? 16.753 3.818 -5.836 1.00 87.00 95 VAL A CA 1
ATOM 699 C C . VAL A 1 95 ? 16.084 4.864 -4.955 1.00 87.00 95 VAL A C 1
ATOM 701 O O . VAL A 1 95 ? 15.913 4.633 -3.759 1.00 87.00 95 VAL A O 1
ATOM 704 N N . ASP A 1 96 ? 15.669 5.984 -5.542 1.00 92.56 96 ASP A N 1
ATOM 705 C CA . ASP A 1 96 ? 15.144 7.122 -4.794 1.00 92.56 96 ASP A CA 1
ATOM 706 C C . ASP A 1 96 ? 13.709 6.872 -4.344 1.00 92.56 96 ASP A C 1
ATOM 708 O O . ASP A 1 96 ? 12.888 6.374 -5.113 1.00 92.56 96 ASP A O 1
ATOM 712 N N . LEU A 1 97 ? 13.396 7.262 -3.109 1.00 96.44 97 LEU A N 1
ATOM 713 C CA . LEU A 1 97 ? 12.029 7.257 -2.600 1.00 96.44 97 LEU A CA 1
ATOM 714 C C . LEU A 1 97 ? 11.350 8.583 -2.936 1.00 96.44 97 LEU A C 1
ATOM 716 O O . LEU A 1 97 ? 11.806 9.652 -2.529 1.00 96.44 97 LEU A O 1
ATOM 720 N N . VAL A 1 98 ? 10.233 8.500 -3.651 1.00 96.00 98 VAL A N 1
ATOM 721 C CA . VAL A 1 98 ? 9.408 9.642 -4.040 1.00 96.00 98 VAL A CA 1
ATOM 722 C C . VAL A 1 98 ? 8.033 9.504 -3.413 1.00 96.00 98 VAL A C 1
ATOM 724 O O . VAL A 1 98 ? 7.423 8.440 -3.457 1.00 96.00 98 VAL A O 1
ATOM 727 N N . TYR A 1 99 ? 7.542 10.597 -2.839 1.00 95.75 99 TYR A N 1
ATOM 728 C CA . TYR A 1 99 ? 6.178 10.692 -2.335 1.00 95.75 99 TYR A CA 1
ATOM 729 C C . TYR A 1 99 ? 5.216 11.148 -3.437 1.00 95.75 99 TYR A C 1
ATOM 731 O O . TYR A 1 99 ? 5.518 12.082 -4.181 1.00 95.75 99 TYR A O 1
ATOM 739 N N . SER A 1 100 ? 4.026 10.549 -3.473 1.00 92.62 100 SER A N 1
ATOM 740 C CA . SER A 1 100 ? 2.904 10.975 -4.307 1.00 92.62 100 SER A CA 1
ATOM 741 C C . SER A 1 100 ? 1.615 11.070 -3.491 1.00 92.62 100 SER A C 1
ATOM 743 O O . SER A 1 100 ? 1.344 10.261 -2.602 1.00 92.62 100 SER A O 1
ATOM 745 N N . SER A 1 101 ? 0.800 12.072 -3.821 1.00 88.50 101 SER A N 1
ATOM 746 C CA . SER A 1 101 ? -0.594 12.193 -3.380 1.00 88.50 101 SER A CA 1
ATOM 747 C C . SER A 1 101 ? -1.597 11.816 -4.473 1.00 88.50 101 SER A C 1
ATOM 749 O O . SER A 1 101 ? -2.791 12.017 -4.270 1.00 88.50 101 SER A O 1
ATOM 751 N N . GLY A 1 102 ? -1.134 11.305 -5.620 1.00 90.12 102 GLY A N 1
ATOM 752 C CA . GLY A 1 102 ? -1.969 11.016 -6.794 1.00 90.12 102 GLY A CA 1
ATOM 753 C C . GLY A 1 102 ? -3.106 10.036 -6.508 1.00 90.12 102 GLY A C 1
ATOM 754 O O . GLY A 1 102 ? -4.201 10.206 -7.030 1.00 90.12 102 GLY A O 1
ATOM 755 N N . LEU A 1 103 ? -2.904 9.104 -5.569 1.00 94.00 103 LEU A N 1
ATOM 756 C CA . LEU A 1 103 ? -3.946 8.156 -5.163 1.00 94.00 103 LEU A CA 1
ATOM 757 C C . LEU A 1 103 ? -5.188 8.835 -4.556 1.00 94.00 103 LEU A C 1
ATOM 759 O O . LEU A 1 103 ? -6.272 8.265 -4.583 1.00 94.00 103 LEU A O 1
ATOM 763 N N . MET A 1 104 ? -5.051 10.045 -4.003 1.00 95.81 104 MET A N 1
ATOM 764 C CA . MET A 1 104 ? -6.178 10.807 -3.450 1.00 95.81 104 MET A CA 1
ATOM 765 C C . MET A 1 104 ? -6.850 11.720 -4.485 1.00 95.81 104 MET A C 1
ATOM 767 O O . MET A 1 104 ? -7.813 12.409 -4.145 1.00 95.81 104 MET A O 1
ATOM 771 N N . ASP A 1 105 ? -6.366 11.754 -5.731 1.00 94.44 105 ASP A N 1
ATOM 772 C CA . ASP A 1 105 ? -7.047 12.467 -6.806 1.00 94.44 105 ASP A CA 1
ATOM 773 C C . ASP A 1 105 ? -8.397 11.797 -7.103 1.00 94.44 105 ASP A C 1
ATOM 775 O O . ASP A 1 105 ? -8.509 10.576 -7.237 1.00 94.44 105 ASP A O 1
ATOM 779 N N . SER A 1 106 ? -9.443 12.610 -7.240 1.00 93.06 106 SER A N 1
ATOM 780 C CA . SER A 1 106 ? -10.772 12.149 -7.644 1.00 93.06 106 SER A CA 1
ATOM 781 C C . SER A 1 106 ? -10.768 11.349 -8.953 1.00 93.06 106 SER A C 1
ATOM 783 O O . SER A 1 106 ? -11.555 10.412 -9.089 1.00 93.06 106 SER A O 1
ATOM 785 N N . ALA A 1 107 ? -9.870 11.676 -9.889 1.00 94.00 107 ALA A N 1
ATOM 786 C CA . ALA A 1 107 ? -9.721 10.981 -11.161 1.00 94.00 107 ALA A CA 1
ATOM 787 C C . ALA A 1 107 ? -9.175 9.556 -10.992 1.00 94.00 107 ALA A C 1
ATOM 789 O O . ALA A 1 107 ? -9.539 8.682 -11.775 1.00 94.00 107 ALA A O 1
ATOM 790 N N . TYR A 1 108 ? -8.372 9.302 -9.951 1.00 94.31 108 TYR A N 1
ATOM 791 C CA . TYR A 1 108 ? -7.841 7.971 -9.645 1.00 94.31 108 TYR A CA 1
ATOM 792 C C . TYR A 1 108 ? -8.911 7.029 -9.067 1.00 94.31 108 TYR A C 1
ATOM 794 O O . TYR A 1 108 ? -8.786 5.810 -9.150 1.00 94.31 108 TYR A O 1
ATOM 802 N N . GLN A 1 109 ? -9.992 7.577 -8.495 1.00 96.00 109 GLN A N 1
ATOM 803 C CA . GLN A 1 109 ? -11.133 6.807 -7.982 1.00 96.00 109 GLN A CA 1
ATOM 804 C C . GLN A 1 109 ? -10.726 5.700 -6.990 1.00 96.00 109 GLN A C 1
ATOM 806 O O . GLN A 1 109 ? -11.230 4.579 -7.064 1.00 96.00 109 GLN A O 1
ATOM 811 N N . ILE A 1 110 ? -9.842 6.011 -6.031 1.00 97.31 110 ILE A N 1
ATOM 812 C CA . ILE A 1 110 ? -9.245 5.043 -5.087 1.00 97.31 110 ILE A CA 1
ATOM 813 C C . ILE A 1 110 ? -10.243 4.060 -4.458 1.00 97.31 110 ILE A C 1
ATOM 815 O O . ILE A 1 110 ? -9.967 2.868 -4.366 1.00 97.31 110 ILE A O 1
ATOM 819 N N . ASN A 1 111 ? -11.439 4.530 -4.092 1.00 97.69 111 ASN A N 1
ATOM 820 C CA . ASN A 1 111 ? -12.475 3.705 -3.464 1.00 97.69 111 ASN A CA 1
ATOM 821 C C . ASN A 1 111 ? -13.061 2.615 -4.385 1.00 97.69 111 ASN A C 1
ATOM 823 O O . ASN A 1 111 ? -13.825 1.780 -3.911 1.00 97.69 111 ASN A O 1
ATOM 827 N N . SER A 1 112 ? -12.707 2.604 -5.672 1.00 96.88 112 SER A N 1
ATOM 828 C CA . SER A 1 112 ? -13.108 1.584 -6.651 1.00 96.88 112 SER A CA 1
ATOM 829 C C . SER A 1 112 ? -11.955 0.659 -7.056 1.00 96.88 112 SER A C 1
ATOM 831 O O . SER A 1 112 ? -12.165 -0.278 -7.823 1.00 96.88 112 SER A O 1
ATOM 833 N N . GLN A 1 113 ? -10.738 0.901 -6.560 1.00 97.62 113 GLN A N 1
ATOM 834 C CA . GLN A 1 113 ? -9.557 0.143 -6.963 1.00 97.62 113 GLN A CA 1
ATOM 835 C C . GLN A 1 113 ? -9.560 -1.267 -6.368 1.00 97.62 113 GLN A C 1
ATOM 837 O O . GLN A 1 113 ? -9.809 -1.458 -5.175 1.00 97.62 113 GLN A O 1
ATOM 842 N N . LEU A 1 114 ? -9.236 -2.272 -7.188 1.00 97.56 114 LEU A N 1
ATOM 843 C CA . LEU A 1 114 ? -9.258 -3.678 -6.763 1.00 97.56 114 LEU A CA 1
ATOM 844 C C . LEU A 1 114 ? -8.234 -3.978 -5.670 1.00 97.56 114 LEU A C 1
ATOM 846 O O . LEU A 1 114 ? -8.547 -4.730 -4.748 1.00 97.56 114 LEU A O 1
ATOM 850 N N . TRP A 1 115 ? -7.046 -3.366 -5.735 1.00 97.94 115 TRP A N 1
ATOM 851 C CA . TRP A 1 115 ? -6.029 -3.516 -4.694 1.00 97.94 115 TRP A CA 1
ATOM 852 C C . TRP A 1 115 ? -6.530 -3.037 -3.322 1.00 97.94 115 TRP A C 1
ATOM 854 O O . TRP A 1 115 ? -6.055 -3.534 -2.303 1.00 9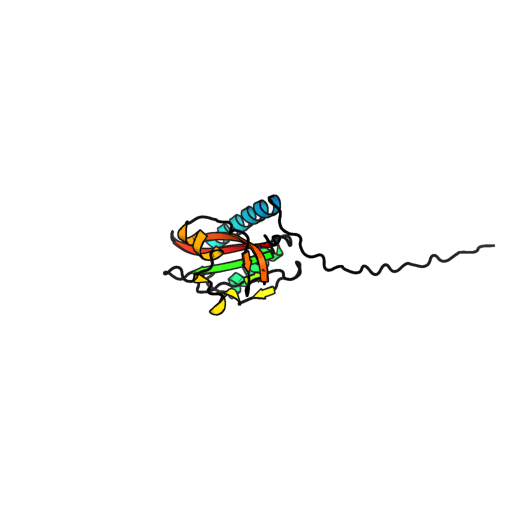7.94 115 TRP A O 1
ATOM 864 N N . LEU A 1 116 ? -7.504 -2.119 -3.279 1.00 98.44 116 LEU A N 1
ATOM 865 C CA . LEU A 1 116 ? -8.127 -1.635 -2.048 1.00 98.44 116 LEU A CA 1
ATOM 866 C C . LEU A 1 116 ? -9.355 -2.467 -1.666 1.00 98.44 116 LEU A C 1
ATOM 868 O O . LEU A 1 116 ? -9.487 -2.879 -0.517 1.00 98.44 116 LEU A O 1
ATOM 872 N N . ARG A 1 117 ? -10.282 -2.691 -2.605 1.00 98.12 117 ARG A N 1
ATOM 873 C CA . ARG A 1 117 ? -11.584 -3.301 -2.296 1.00 98.12 117 ARG A CA 1
ATOM 874 C C . ARG A 1 117 ? -11.500 -4.790 -2.010 1.00 98.12 117 ARG A C 1
ATOM 876 O O . ARG A 1 117 ? -12.103 -5.245 -1.044 1.00 98.12 117 ARG A O 1
ATOM 883 N N . ALA A 1 118 ? -10.710 -5.535 -2.780 1.00 98.31 118 ALA A N 1
ATOM 884 C CA . ALA A 1 118 ? -10.584 -6.978 -2.606 1.00 98.31 118 ALA A CA 1
ATOM 885 C C . ALA A 1 118 ? -10.178 -7.409 -1.178 1.00 98.31 118 ALA A C 1
ATOM 887 O O . ALA A 1 118 ? -10.876 -8.260 -0.625 1.00 98.31 118 ALA A O 1
ATOM 888 N N . PRO A 1 119 ? -9.136 -6.841 -0.528 1.00 98.38 119 PRO A N 1
ATOM 889 C CA . PRO A 1 119 ? -8.787 -7.230 0.843 1.00 98.38 119 PRO A CA 1
ATOM 890 C C . PRO A 1 119 ? -9.840 -6.820 1.883 1.00 98.38 119 PRO A C 1
ATOM 892 O O . PRO A 1 119 ? -9.962 -7.486 2.910 1.00 98.38 119 PRO A O 1
ATOM 895 N N . ILE A 1 120 ? -10.609 -5.752 1.628 1.00 98.12 120 ILE A N 1
ATOM 896 C CA . ILE A 1 120 ? -11.706 -5.314 2.503 1.00 98.12 120 ILE A CA 1
ATOM 897 C C . ILE A 1 120 ? -12.872 -6.300 2.409 1.00 98.12 120 ILE A C 1
ATOM 899 O O . ILE A 1 120 ? -13.330 -6.813 3.426 1.00 98.12 120 ILE A O 1
ATOM 903 N N . ASP A 1 121 ? -13.326 -6.588 1.190 1.00 97.69 121 ASP A N 1
ATOM 904 C CA . ASP A 1 121 ? -14.517 -7.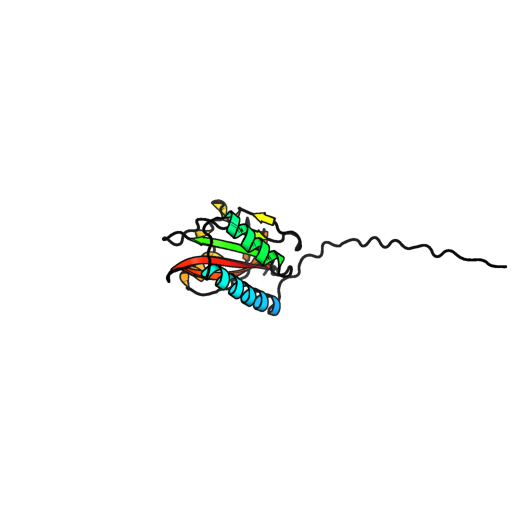406 0.944 1.00 97.69 121 ASP A CA 1
ATOM 905 C C . ASP A 1 121 ? -14.281 -8.881 1.301 1.00 97.69 121 ASP A C 1
ATOM 907 O O . ASP A 1 121 ? -15.193 -9.571 1.756 1.00 97.69 121 ASP A O 1
ATOM 911 N N . GLN A 1 122 ? -13.051 -9.368 1.118 1.00 97.56 122 GLN A N 1
ATOM 912 C CA . GLN A 1 122 ? -12.670 -10.751 1.417 1.00 97.56 122 GLN A CA 1
ATOM 913 C C . GLN A 1 122 ? -12.131 -10.934 2.841 1.00 97.56 122 GLN A C 1
ATOM 915 O O . GLN A 1 122 ? -11.926 -12.074 3.257 1.00 97.56 122 GLN A O 1
ATOM 920 N N . ALA A 1 123 ? -11.880 -9.841 3.575 1.00 97.62 123 ALA A N 1
ATOM 921 C CA . ALA A 1 123 ? -11.284 -9.867 4.912 1.00 97.62 123 ALA A CA 1
ATOM 922 C C . ALA A 1 123 ? -9.988 -10.705 4.975 1.00 97.62 123 ALA A C 1
ATOM 924 O O . ALA A 1 123 ? -9.740 -11.445 5.928 1.00 97.62 123 ALA A O 1
ATOM 925 N N . THR A 1 124 ? -9.174 -10.639 3.918 1.00 98.19 124 THR A N 1
ATOM 926 C CA . THR A 1 124 ? -7.946 -11.428 3.794 1.00 98.19 124 THR A CA 1
ATOM 927 C C . THR A 1 124 ? -6.901 -10.719 2.944 1.00 98.19 124 THR A C 1
ATOM 929 O O . THR A 1 124 ? -7.198 -9.776 2.212 1.00 98.19 124 THR A O 1
ATOM 932 N N . SER A 1 125 ? -5.653 -11.170 3.048 1.00 98.62 125 SER A N 1
ATOM 933 C CA . SER A 1 125 ? -4.565 -10.654 2.220 1.00 98.62 125 SER A CA 1
ATOM 934 C C . SER A 1 125 ? -4.675 -11.177 0.793 1.00 98.62 125 SER A C 1
ATOM 936 O O . SER A 1 125 ? -4.861 -12.376 0.588 1.00 98.62 125 SER A O 1
ATOM 938 N N . VAL A 1 126 ? -4.478 -10.307 -0.195 1.00 98.62 126 VAL A N 1
ATOM 939 C CA . VAL A 1 126 ? -4.640 -10.657 -1.613 1.00 98.62 126 VAL A CA 1
ATOM 940 C C . VAL A 1 126 ? -3.486 -10.137 -2.460 1.00 98.62 126 VAL A C 1
ATOM 942 O O . VAL A 1 126 ? -2.834 -9.151 -2.119 1.00 98.62 126 VAL A O 1
ATOM 945 N N . TRP A 1 127 ? -3.252 -10.803 -3.585 1.00 98.62 127 TRP A N 1
ATOM 946 C CA . TRP A 1 127 ? -2.524 -10.236 -4.715 1.00 98.62 127 TRP A CA 1
ATOM 947 C C . TRP A 1 127 ? -3.535 -9.827 -5.780 1.00 98.62 127 TRP A C 1
ATOM 949 O O . TRP A 1 127 ? -4.466 -10.583 -6.056 1.00 98.62 127 TRP A O 1
ATOM 959 N N . THR A 1 128 ? -3.338 -8.674 -6.412 1.00 98.38 128 THR A N 1
ATOM 960 C CA . THR A 1 128 ? -4.041 -8.377 -7.662 1.00 98.38 128 THR A CA 1
ATOM 961 C C . THR A 1 128 ? -3.494 -9.227 -8.809 1.00 98.38 128 THR A C 1
ATOM 963 O O . THR A 1 128 ? -2.334 -9.657 -8.795 1.00 98.38 128 THR A O 1
ATOM 966 N N . GLU A 1 129 ? -4.299 -9.389 -9.857 1.00 97.06 129 GLU A N 1
ATOM 967 C CA . GLU A 1 129 ? -3.761 -9.667 -11.191 1.00 97.06 129 GLU A CA 1
ATOM 968 C C . GLU A 1 129 ? -2.898 -8.484 -11.683 1.00 97.06 129 GLU A C 1
ATOM 970 O O . GLU A 1 129 ? -3.015 -7.375 -11.142 1.00 97.06 129 GLU A O 1
ATOM 975 N N . PRO A 1 130 ? -2.010 -8.684 -12.677 1.00 97.06 130 PRO A N 1
ATOM 976 C CA . PRO A 1 130 ? -1.260 -7.595 -13.297 1.00 97.06 130 PRO A CA 1
ATOM 977 C C . PRO A 1 130 ? -2.159 -6.474 -13.835 1.00 97.06 130 PRO A C 1
ATOM 979 O O . PRO A 1 130 ? -3.105 -6.734 -14.579 1.00 97.06 130 PRO A O 1
ATOM 982 N N . TYR A 1 131 ? -1.818 -5.224 -13.529 1.00 96.56 131 TYR A N 1
ATOM 983 C CA . TYR A 1 131 ? -2.501 -4.034 -14.043 1.00 96.56 131 TYR A CA 1
ATOM 984 C C . TYR A 1 131 ? -1.508 -2.895 -14.294 1.00 96.56 131 TYR A C 1
ATOM 986 O O . TYR A 1 131 ? -0.351 -2.959 -13.870 1.00 96.56 131 TYR A O 1
ATOM 994 N N . PHE A 1 132 ? -1.946 -1.877 -15.035 1.00 95.94 132 PHE A N 1
ATOM 995 C CA . PHE A 1 132 ? -1.185 -0.646 -15.220 1.00 95.94 132 PHE A CA 1
ATOM 996 C C . PHE A 1 132 ? -1.726 0.426 -14.272 1.00 95.94 132 PHE A C 1
ATO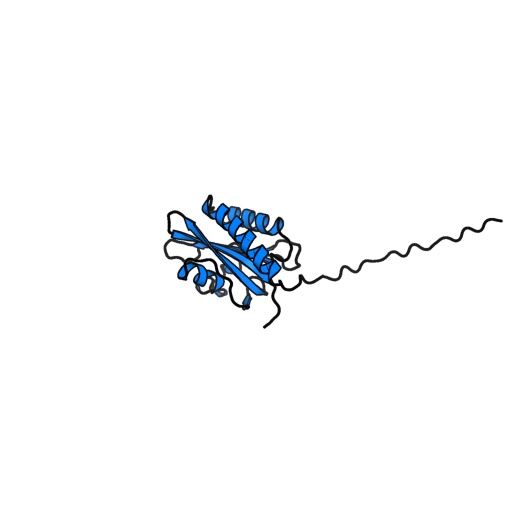M 998 O O . PHE A 1 132 ? -2.919 0.720 -14.310 1.00 95.94 132 PHE A O 1
ATOM 1005 N N . ASP A 1 133 ? -0.863 0.981 -13.426 1.00 91.50 133 ASP A N 1
ATOM 1006 C CA . ASP A 1 133 ? -1.262 1.905 -12.358 1.00 91.50 133 ASP A CA 1
ATOM 1007 C C . ASP A 1 133 ? -1.161 3.372 -12.781 1.00 91.50 133 ASP A C 1
ATOM 1009 O O . ASP A 1 133 ? -0.299 4.125 -12.325 1.00 91.50 133 ASP A O 1
ATOM 1013 N N . GLU A 1 134 ? -2.029 3.757 -13.712 1.00 87.50 134 GLU A N 1
ATOM 1014 C CA . GLU A 1 134 ? -2.094 5.120 -14.238 1.00 87.50 134 GLU A CA 1
ATOM 1015 C C . GLU A 1 134 ? -2.444 6.133 -13.135 1.00 87.50 134 GLU A C 1
ATOM 1017 O O . GLU A 1 134 ? -3.453 5.995 -12.442 1.00 87.50 134 GLU A O 1
ATOM 1022 N N . GLY A 1 135 ? -1.607 7.161 -12.970 1.00 79.75 135 GLY A N 1
ATOM 1023 C CA . GLY A 1 135 ? -1.789 8.203 -11.949 1.00 79.75 135 GLY A CA 1
ATOM 1024 C C . GLY A 1 135 ? -1.331 7.818 -10.534 1.00 79.75 135 GLY A C 1
ATOM 1025 O O . GLY A 1 135 ? -1.355 8.663 -9.632 1.00 79.75 135 GLY A O 1
ATOM 1026 N N . GLY A 1 136 ? -0.881 6.575 -10.340 1.00 81.56 136 GLY A N 1
ATOM 1027 C CA . GLY A 1 136 ? -0.190 6.111 -9.139 1.00 81.56 136 GLY A CA 1
ATOM 1028 C C . GLY A 1 136 ? 1.316 5.975 -9.384 1.00 81.56 136 GLY A C 1
ATOM 1029 O O . GLY A 1 136 ? 2.057 6.956 -9.291 1.00 81.56 136 GLY A O 1
ATOM 1030 N N . GLY A 1 137 ? 1.769 4.753 -9.665 1.00 78.75 137 GLY A N 1
ATOM 1031 C CA . GLY A 1 137 ? 3.153 4.406 -9.994 1.00 78.75 137 GLY A CA 1
ATOM 1032 C C . GLY A 1 137 ? 3.505 4.450 -11.488 1.00 78.75 137 GLY A C 1
ATOM 1033 O O . GLY A 1 137 ? 4.684 4.397 -11.828 1.00 78.75 137 GLY A O 1
ATOM 1034 N N . ASP A 1 138 ? 2.521 4.531 -12.391 1.00 88.44 138 ASP A N 1
ATOM 1035 C CA . ASP A 1 138 ? 2.689 4.586 -13.856 1.00 88.44 138 ASP A CA 1
ATOM 1036 C C . ASP A 1 138 ? 3.535 3.432 -14.439 1.00 88.44 138 ASP A C 1
ATOM 1038 O O . ASP A 1 138 ? 4.348 3.589 -15.362 1.00 88.44 138 ASP A O 1
ATOM 1042 N N . ILE A 1 139 ? 3.348 2.225 -13.896 1.00 93.81 139 ILE A N 1
ATOM 1043 C CA . ILE A 1 139 ? 4.012 1.000 -14.352 1.00 93.81 139 ILE A CA 1
ATOM 1044 C C . ILE A 1 139 ? 3.039 -0.180 -14.432 1.00 93.81 139 ILE A C 1
ATOM 1046 O O . ILE A 1 139 ? 1.975 -0.180 -13.822 1.00 93.81 139 ILE A O 1
ATOM 1050 N N . TRP A 1 140 ? 3.443 -1.227 -15.156 1.00 96.25 140 TRP A N 1
ATOM 1051 C CA . TRP A 1 140 ? 2.828 -2.547 -15.011 1.00 96.25 140 TRP A CA 1
ATOM 1052 C C . TRP A 1 140 ? 3.275 -3.176 -13.694 1.00 96.25 140 TRP A C 1
ATOM 1054 O O . TRP A 1 140 ? 4.480 -3.368 -13.478 1.00 96.25 140 TRP A O 1
ATOM 1064 N N . MET A 1 141 ? 2.316 -3.508 -12.835 1.00 96.62 141 MET A N 1
ATOM 1065 C CA . MET A 1 141 ? 2.580 -4.049 -11.507 1.00 96.62 141 MET A CA 1
ATOM 1066 C C . MET A 1 141 ? 1.541 -5.068 -11.048 1.00 96.62 141 MET A C 1
ATOM 1068 O O . MET A 1 141 ? 0.462 -5.207 -11.623 1.00 96.62 141 MET A O 1
ATOM 1072 N N . LYS A 1 142 ? 1.906 -5.794 -9.995 1.00 98.12 142 LYS A N 1
ATOM 1073 C CA . LYS A 1 142 ? 0.966 -6.458 -9.096 1.00 98.12 142 LYS A CA 1
ATOM 1074 C C . LYS A 1 142 ? 1.079 -5.793 -7.735 1.00 98.12 142 LYS A C 1
ATOM 1076 O O . LYS A 1 142 ? 2.182 -5.435 -7.324 1.00 98.12 142 LYS A O 1
ATOM 1081 N N . THR A 1 143 ? -0.034 -5.714 -7.025 1.00 98.69 143 THR A N 1
ATOM 1082 C CA . THR A 1 143 ? -0.069 -5.162 -5.672 1.00 98.69 143 THR A CA 1
ATOM 1083 C C . THR A 1 143 ? -0.437 -6.260 -4.696 1.00 98.69 143 THR A C 1
ATOM 1085 O O . THR A 1 143 ? -1.445 -6.953 -4.870 1.00 98.69 143 THR A O 1
ATOM 1088 N N . ARG A 1 144 ? 0.395 -6.434 -3.670 1.00 98.81 144 ARG A N 1
ATOM 1089 C CA . ARG A 1 144 ? 0.023 -7.176 -2.472 1.00 98.81 144 ARG A CA 1
ATOM 1090 C C . ARG A 1 144 ? -0.721 -6.223 -1.560 1.00 98.81 144 ARG A C 1
ATOM 1092 O O . ARG A 1 144 ? -0.201 -5.152 -1.267 1.00 98.81 144 ARG A O 1
ATOM 1099 N N . SER A 1 145 ? -1.867 -6.653 -1.054 1.00 98.88 145 SER A N 1
ATOM 1100 C CA . SER A 1 145 ? -2.650 -5.888 -0.090 1.00 98.88 145 SER A CA 1
ATOM 1101 C C . SER A 1 145 ? -2.931 -6.712 1.156 1.00 98.88 145 SER A C 1
ATOM 1103 O O . SER A 1 145 ? -3.292 -7.888 1.060 1.00 98.88 145 SER A O 1
ATOM 1105 N N . VAL A 1 146 ? -2.786 -6.088 2.323 1.00 98.88 146 VAL A N 1
ATOM 1106 C CA . VAL A 1 146 ? -3.057 -6.684 3.635 1.00 98.88 146 VAL A CA 1
ATOM 1107 C C . VAL A 1 146 ? -4.023 -5.768 4.398 1.00 98.88 146 VAL A C 1
ATOM 1109 O O . VAL A 1 146 ? -3.697 -4.595 4.610 1.00 98.88 146 VAL A O 1
ATOM 1112 N N . PRO A 1 147 ? -5.220 -6.249 4.785 1.00 98.69 147 PRO A N 1
ATOM 1113 C CA . PRO A 1 147 ? -6.126 -5.477 5.628 1.00 98.69 147 PRO A CA 1
ATOM 1114 C C . PRO A 1 147 ? -5.554 -5.351 7.045 1.00 98.69 147 PRO A C 1
ATOM 1116 O O . PRO A 1 147 ? -5.030 -6.317 7.588 1.00 98.69 147 PRO A O 1
ATOM 1119 N N . ILE A 1 148 ? -5.673 -4.162 7.634 1.00 98.50 148 ILE A N 1
ATOM 1120 C CA . ILE A 1 148 ? -5.195 -3.835 8.982 1.00 98.50 148 ILE A CA 1
ATOM 1121 C C . ILE A 1 148 ? -6.396 -3.707 9.909 1.00 98.50 148 ILE A C 1
ATOM 1123 O O . ILE A 1 148 ? -7.256 -2.838 9.703 1.00 98.50 148 ILE A O 1
ATOM 1127 N N . TYR A 1 149 ? -6.446 -4.540 10.945 1.00 97.25 149 TYR A N 1
ATOM 1128 C CA . TYR A 1 149 ? -7.528 -4.532 11.919 1.00 97.25 149 TYR A CA 1
ATOM 1129 C C . TYR A 1 149 ? -7.211 -3.639 13.120 1.00 97.25 149 TYR A C 1
ATOM 1131 O O . TYR A 1 149 ? -6.133 -3.691 13.702 1.00 97.25 149 TYR A O 1
ATOM 1139 N N . GLN A 1 150 ? -8.204 -2.867 13.563 1.00 94.94 150 GLN A N 1
ATOM 1140 C CA . GLN A 1 150 ? -8.243 -2.341 14.926 1.00 94.94 150 GLN A CA 1
ATOM 1141 C C . GLN A 1 150 ? -9.612 -2.596 15.535 1.00 94.94 150 GLN A C 1
ATOM 1143 O O . GLN A 1 150 ? -10.642 -2.326 14.916 1.00 94.94 150 GLN A O 1
ATOM 1148 N N . ASN A 1 151 ? -9.624 -3.097 16.771 1.00 91.50 151 ASN A N 1
ATOM 1149 C CA . ASN A 1 151 ? -10.849 -3.383 17.523 1.00 91.50 151 ASN A CA 1
ATOM 1150 C C . ASN A 1 151 ? -11.858 -4.246 16.735 1.00 91.50 151 ASN A C 1
ATOM 1152 O O . ASN A 1 151 ? -13.064 -4.029 16.820 1.00 91.50 151 ASN A O 1
ATOM 1156 N N . GLY A 1 152 ? -11.362 -5.208 15.948 1.00 92.56 152 GLY A N 1
ATOM 1157 C CA . GLY A 1 152 ? -12.187 -6.140 15.169 1.00 92.56 152 GLY A CA 1
ATOM 1158 C C . GLY A 1 152 ? -12.696 -5.616 13.821 1.00 92.56 152 GLY A C 1
ATOM 1159 O O . GLY A 1 152 ? -13.364 -6.363 13.113 1.00 92.56 152 GLY A O 1
ATOM 1160 N N . SER A 1 153 ? -12.353 -4.384 13.434 1.00 95.88 153 SER A N 1
ATOM 1161 C CA . SER A 1 153 ? -12.747 -3.786 12.151 1.00 95.88 153 SER A CA 1
ATOM 1162 C C . SER A 1 153 ? -11.529 -3.420 11.311 1.00 95.88 153 SER A C 1
ATOM 1164 O O . SER A 1 153 ? -10.516 -2.979 11.850 1.00 95.88 153 SER A O 1
ATOM 1166 N N . ILE A 1 154 ? -11.640 -3.534 9.986 1.00 98.19 154 ILE A N 1
ATOM 1167 C CA . ILE A 1 154 ? -10.592 -3.075 9.065 1.00 98.19 154 ILE A CA 1
ATOM 1168 C C . ILE A 1 154 ? -10.556 -1.542 9.097 1.00 98.19 154 ILE A C 1
ATOM 1170 O O . ILE A 1 154 ? -11.563 -0.881 8.835 1.00 98.19 154 ILE A O 1
ATOM 1174 N N . ARG A 1 155 ? -9.402 -0.972 9.453 1.00 98.12 155 ARG A N 1
ATOM 1175 C CA . ARG A 1 155 ? -9.179 0.484 9.547 1.00 98.12 155 ARG A CA 1
ATOM 1176 C C . ARG A 1 155 ? -8.161 1.005 8.549 1.00 98.12 155 ARG A C 1
ATOM 1178 O O . ARG A 1 155 ? -8.098 2.213 8.334 1.00 98.12 155 ARG A O 1
ATOM 1185 N N . ALA A 1 156 ? -7.395 0.115 7.933 1.00 98.56 156 ALA A N 1
ATOM 1186 C CA . ALA A 1 156 ? -6.533 0.463 6.822 1.00 98.56 156 ALA A CA 1
ATOM 1187 C C . ALA A 1 156 ? -6.298 -0.734 5.900 1.00 98.56 156 ALA A C 1
ATOM 1189 O O . ALA A 1 156 ? -6.574 -1.877 6.264 1.00 98.56 156 ALA A O 1
ATOM 1190 N N . VAL A 1 157 ? -5.743 -0.465 4.725 1.00 98.81 157 VAL A N 1
ATOM 1191 C CA . VAL A 1 157 ? -5.123 -1.474 3.861 1.00 98.81 157 VAL A CA 1
ATOM 1192 C C . VAL A 1 157 ? -3.681 -1.048 3.619 1.00 98.81 157 VAL A C 1
ATOM 1194 O O . VAL A 1 157 ? -3.445 0.046 3.108 1.00 98.81 157 VAL A O 1
ATOM 1197 N N . ALA A 1 158 ? -2.725 -1.891 4.002 1.00 98.88 158 ALA A N 1
ATOM 1198 C CA . ALA A 1 158 ? -1.315 -1.700 3.680 1.00 98.88 158 ALA A CA 1
ATOM 1199 C C . ALA A 1 158 ? -0.982 -2.443 2.386 1.00 98.88 158 ALA A C 1
ATOM 1201 O O . ALA A 1 158 ? -1.462 -3.561 2.174 1.00 98.88 158 ALA A O 1
ATOM 1202 N N 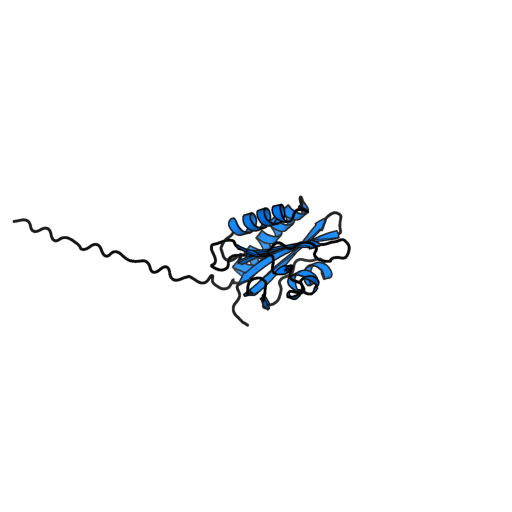. THR A 1 159 ? -0.166 -1.838 1.527 1.00 98.88 159 THR A N 1
ATOM 1203 C CA . THR A 1 159 ? 0.189 -2.429 0.237 1.00 98.88 159 THR A CA 1
ATOM 1204 C C . THR A 1 159 ? 1.684 -2.460 -0.028 1.00 98.88 159 THR A C 1
ATOM 1206 O O . THR A 1 159 ? 2.467 -1.701 0.544 1.00 98.88 159 THR A O 1
ATOM 1209 N N . THR A 1 160 ? 2.087 -3.342 -0.937 1.00 98.81 160 THR A N 1
ATOM 1210 C CA . THR A 1 160 ? 3.391 -3.281 -1.595 1.00 98.81 160 THR A CA 1
ATOM 1211 C C . THR A 1 160 ? 3.252 -3.685 -3.050 1.00 98.81 160 THR A C 1
ATOM 1213 O O . THR A 1 160 ? 2.663 -4.720 -3.371 1.00 98.81 160 THR A O 1
ATOM 1216 N N . ASP A 1 161 ? 3.819 -2.868 -3.924 1.00 98.50 161 ASP A N 1
ATOM 1217 C CA . ASP A 1 161 ? 3.795 -3.050 -5.363 1.00 98.50 161 ASP A CA 1
ATOM 1218 C C . ASP A 1 161 ? 5.075 -3.723 -5.836 1.00 98.50 161 ASP A C 1
ATOM 1220 O O . ASP A 1 161 ? 6.177 -3.408 -5.377 1.00 98.50 161 ASP A O 1
ATOM 1224 N N . VAL A 1 162 ? 4.931 -4.608 -6.816 1.00 97.69 162 VAL A N 1
ATOM 1225 C CA . VAL A 1 162 ? 6.053 -5.206 -7.536 1.00 97.69 162 VAL A CA 1
ATOM 1226 C C . VAL A 1 162 ? 5.883 -4.987 -9.027 1.00 97.69 162 VAL A C 1
ATOM 1228 O O . VAL A 1 162 ? 4.800 -5.174 -9.586 1.00 97.69 162 VAL A O 1
ATOM 1231 N N . ARG A 1 163 ? 6.972 -4.614 -9.700 1.00 96.00 163 ARG A N 1
ATOM 1232 C CA . ARG A 1 163 ? 6.974 -4.470 -11.156 1.00 96.00 163 ARG A CA 1
ATOM 1233 C C . ARG A 1 163 ? 6.765 -5.830 -11.809 1.00 96.00 163 ARG A C 1
ATOM 1235 O O . ARG A 1 163 ? 7.435 -6.796 -11.459 1.00 96.00 163 ARG A O 1
ATOM 1242 N N . VAL A 1 164 ? 5.928 -5.877 -12.839 1.00 95.62 164 VAL A N 1
ATOM 1243 C CA . VAL A 1 164 ? 5.774 -7.057 -13.698 1.00 95.62 164 VAL A CA 1
ATOM 1244 C C . VAL A 1 164 ? 5.972 -6.698 -15.167 1.00 95.62 164 VAL A C 1
ATOM 1246 O O . VAL A 1 164 ? 6.053 -5.527 -15.547 1.00 95.62 164 VAL A O 1
ATOM 1249 N N . LYS A 1 165 ? 6.105 -7.719 -16.017 1.00 93.06 165 LYS A N 1
ATOM 1250 C CA . LYS A 1 165 ? 6.065 -7.521 -17.469 1.00 93.06 165 LYS A CA 1
ATOM 1251 C C . LYS A 1 165 ? 4.636 -7.175 -17.884 1.00 93.06 165 LYS A C 1
ATOM 1253 O O . LYS A 1 165 ? 3.685 -7.623 -17.251 1.00 93.06 165 LYS A O 1
ATOM 1258 N N . LYS A 1 166 ? 4.502 -6.412 -18.970 1.00 90.75 166 LYS A N 1
ATOM 1259 C CA . LYS A 1 166 ? 3.207 -6.227 -19.626 1.00 90.75 166 LYS A CA 1
ATOM 1260 C C . LYS A 1 166 ? 2.635 -7.614 -19.999 1.00 90.75 166 LYS A C 1
ATOM 1262 O O . LYS A 1 166 ? 3.400 -8.378 -20.597 1.00 90.75 166 LYS A O 1
ATOM 1267 N N . PRO A 1 167 ? 1.378 -7.925 -19.631 1.00 85.75 167 PRO A N 1
ATOM 1268 C CA . PRO A 1 167 ? 0.706 -9.170 -20.002 1.00 85.75 167 PRO A CA 1
ATOM 1269 C C . PRO A 1 167 ? 0.597 -9.379 -21.514 1.00 85.75 167 PRO A C 1
ATOM 1271 O O . PRO A 1 167 ? 0.520 -8.366 -22.254 1.00 85.75 167 PRO A O 1
#

Foldseek 3Di:
DDDDDDDDDDPPPPPPDLPADDFDDPVLVVVQLVLLVVLLVVCLVPPDPDLVVQLVSQCVSVQVDFLQQFKKWKFFADPVLDGPHIWIWGDLSSHDIDIDPQCVDVVQVVSPDCLRVVCQVVVAWDKDDWDQRPSHNRATWIKTWGFHDDPRHGGIIMITIGGHDDD

Secondary structure (DSSP, 8-state):
---PPPPP-----------PPPPP-HHHHHHHHHHHHHHHHHHHHS----HHHHHHHHHHHHHTS-TT--EEEEEEE-TTS-EEE--EEE-TTSSS-EEE-GGGSGGG-GGG-HHHHHHHHHTS-EEPPPEE-TTTT-SEEEEEEEEEEETTEEEEEEEEEEE----